Protein AF-A0A821T6P1-F1 (afdb_monomer)

InterPro domains:
  IPR029052 Metallo-dependent phosphatase-like [G3DSA:3.60.21.10] (1-74)
  IPR029052 Metallo-dependent phosphatase-like [SSF56300] (2-56)
  IPR051558 Metallophosphoesterase Purple Acid Phosphatase [PTHR10161] (1-61)

pLDDT: mean 96.09, std 3.27, range [73.56, 98.56]

Mean predicted aligned error: 2.33 Å

Solvent-accessible surface area (backbone atoms only — not comparable to full-atom values): 4318 Å² total; per-residue (Å²): 70,22,88,68,34,84,52,63,70,48,60,74,61,44,49,58,50,41,58,76,67,63,41,67,66,48,80,48,49,92,39,35,27,71,38,35,33,44,53,72,57,98,88,41,63,37,38,37,38,33,67,23,54,84,83,54,77,56,90,57,56,80,26,51,84,77,46,64,88,84,22,69,76,82

Structure (mmCIF, N/CA/C/O backbone):
data_AF-A0A821T6P1-F1
#
_entry.id   AF-A0A821T6P1-F1
#
loop_
_atom_site.group_PDB
_atom_site.id
_atom_site.type_symbol
_atom_site.label_atom_id
_atom_site.label_alt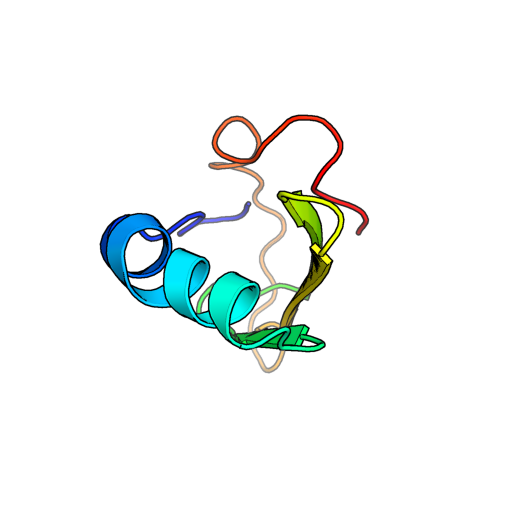_id
_atom_site.label_comp_id
_atom_site.label_asym_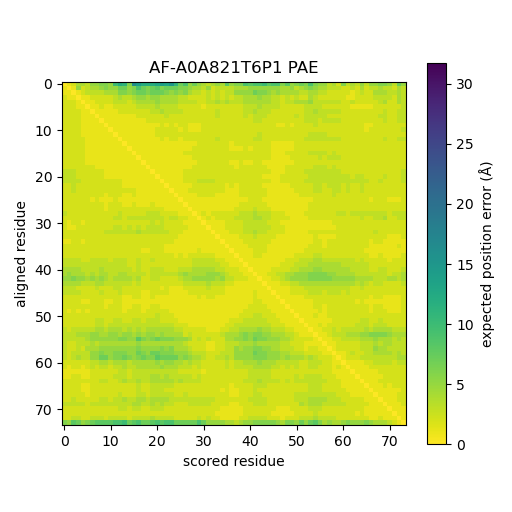id
_atom_site.label_entity_id
_atom_site.label_seq_id
_atom_site.pdbx_PDB_ins_code
_atom_site.Cartn_x
_atom_site.Cartn_y
_atom_site.Cartn_z
_atom_site.occupancy
_atom_site.B_iso_or_equiv
_atom_site.auth_seq_id
_atom_site.auth_comp_id
_atom_site.auth_asym_id
_atom_site.auth_atom_id
_atom_site.pdbx_PDB_model_num
ATOM 1 N N . VAL A 1 1 ? 4.334 4.503 -5.315 1.00 73.56 1 VAL A N 1
ATOM 2 C CA . VAL A 1 1 ? 5.806 4.478 -5.178 1.00 73.56 1 VAL A CA 1
ATOM 3 C C . VAL A 1 1 ? 6.345 3.386 -6.092 1.00 73.56 1 VAL A C 1
ATOM 5 O O . VAL A 1 1 ? 5.701 2.352 -6.162 1.00 73.56 1 VAL A O 1
ATOM 8 N N . ALA A 1 2 ? 7.455 3.636 -6.797 1.00 92.31 2 ALA A N 1
ATOM 9 C CA . ALA A 1 2 ? 7.949 2.907 -7.983 1.00 92.31 2 ALA A CA 1
ATOM 10 C C . ALA A 1 2 ? 7.144 3.122 -9.274 1.00 92.31 2 ALA A C 1
ATOM 12 O O . ALA A 1 2 ? 6.588 4.209 -9.449 1.00 92.31 2 ALA A O 1
ATOM 13 N N . GLU A 1 3 ? 7.177 2.156 -10.198 1.00 92.94 3 GLU A N 1
ATOM 14 C CA . GLU A 1 3 ? 6.695 2.288 -11.581 1.00 92.94 3 GLU A CA 1
ATOM 15 C C . GLU A 1 3 ? 5.169 2.318 -11.666 1.00 92.94 3 GLU A C 1
ATOM 17 O O . GLU A 1 3 ? 4.632 3.014 -12.518 1.00 92.94 3 GLU A O 1
ATOM 22 N N . HIS A 1 4 ? 4.464 1.594 -10.794 1.00 92.62 4 HIS A N 1
ATOM 23 C CA . HIS A 1 4 ? 3.016 1.409 -10.930 1.00 92.62 4 HIS A CA 1
ATOM 24 C C . HIS A 1 4 ? 2.215 2.245 -9.933 1.00 92.62 4 HIS A C 1
ATOM 26 O O . HIS A 1 4 ? 1.155 2.772 -10.274 1.00 92.62 4 HIS A O 1
ATOM 32 N N . GLY A 1 5 ? 2.705 2.371 -8.695 1.00 92.75 5 GLY A N 1
ATOM 33 C CA . GLY A 1 5 ? 2.061 3.199 -7.679 1.00 92.75 5 GLY A CA 1
ATOM 34 C C . GLY A 1 5 ? 0.604 2.812 -7.360 1.00 92.75 5 GLY A C 1
ATOM 35 O O . GLY A 1 5 ? 0.189 1.663 -7.545 1.00 92.75 5 GLY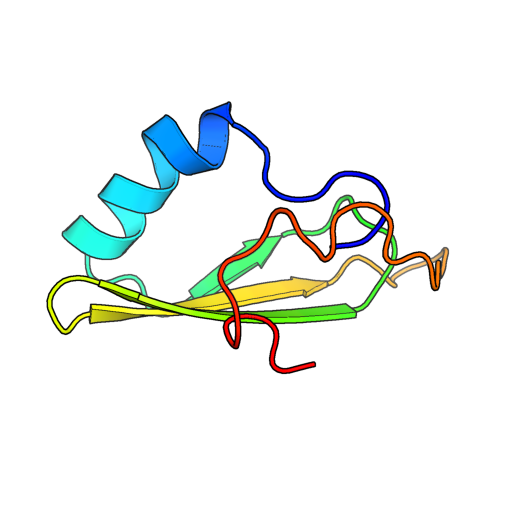 A O 1
ATOM 36 N N . PRO A 1 6 ? -0.197 3.747 -6.808 1.00 95.50 6 PRO A N 1
ATOM 37 C CA . PRO A 1 6 ? -1.571 3.462 -6.399 1.00 95.50 6 PRO A CA 1
ATOM 38 C C . PRO A 1 6 ? -2.482 3.138 -7.589 1.00 95.50 6 PRO A C 1
ATOM 40 O O . PRO A 1 6 ? -2.916 4.009 -8.342 1.00 95.50 6 PRO A O 1
ATOM 43 N N . THR A 1 7 ? -2.867 1.869 -7.728 1.00 96.62 7 THR A N 1
ATOM 44 C CA . THR A 1 7 ? -3.830 1.469 -8.761 1.00 96.62 7 THR A CA 1
ATOM 45 C C . THR A 1 7 ? -5.231 1.970 -8.407 1.00 96.62 7 THR A C 1
ATOM 47 O O . THR A 1 7 ? -5.849 1.485 -7.456 1.00 96.62 7 THR A O 1
ATOM 50 N N . LYS A 1 8 ? -5.783 2.880 -9.222 1.00 96.50 8 LYS A N 1
ATOM 51 C CA . LYS A 1 8 ? -7.093 3.521 -8.991 1.00 96.50 8 LYS A CA 1
ATOM 52 C C . LYS A 1 8 ? -8.217 2.544 -8.622 1.00 96.50 8 LYS A C 1
ATOM 54 O O . LYS A 1 8 ? -8.954 2.786 -7.675 1.00 96.50 8 LYS A O 1
ATOM 59 N N . CYS A 1 9 ? -8.328 1.416 -9.326 1.00 97.81 9 CYS A N 1
ATOM 60 C CA . CYS A 1 9 ? -9.352 0.402 -9.046 1.00 97.81 9 CYS A CA 1
ATOM 61 C C . CYS A 1 9 ? -9.270 -0.142 -7.606 1.00 97.81 9 CYS A C 1
ATOM 63 O O . CYS A 1 9 ? -10.299 -0.333 -6.959 1.00 97.81 9 CYS A O 1
ATOM 65 N N . LEU A 1 10 ? -8.059 -0.365 -7.090 1.00 98.00 10 LEU A N 1
ATOM 66 C CA . LEU A 1 10 ? -7.845 -0.884 -5.738 1.00 98.00 10 LEU A CA 1
ATOM 67 C C . LEU A 1 10 ? -8.094 0.195 -4.682 1.00 98.00 10 LEU A C 1
ATOM 69 O O . LEU A 1 10 ? -8.742 -0.082 -3.675 1.00 98.00 10 LEU A O 1
ATOM 73 N N . VAL A 1 11 ? -7.652 1.428 -4.940 1.00 97.38 11 VAL A N 1
ATOM 74 C CA . VAL A 1 11 ? -7.911 2.575 -4.055 1.00 97.38 11 VAL A CA 1
ATOM 75 C C . VAL A 1 11 ? -9.412 2.844 -3.930 1.00 97.38 11 VAL A C 1
ATOM 77 O O . VAL A 1 11 ? -9.905 3.039 -2.823 1.00 97.38 11 VAL A O 1
ATOM 80 N N . ASP A 1 12 ? -10.151 2.788 -5.038 1.00 98.12 12 ASP A N 1
ATOM 81 C CA . ASP A 1 12 ? -11.581 3.109 -5.051 1.00 98.12 12 ASP A CA 1
ATOM 82 C C . ASP A 1 12 ? -12.458 1.968 -4.513 1.00 98.12 12 ASP A C 1
ATOM 84 O O . ASP A 1 12 ? -13.531 2.223 -3.969 1.00 98.12 12 ASP A O 1
ATOM 88 N N . ARG A 1 13 ? -12.054 0.702 -4.703 1.00 98.00 13 ARG A N 1
ATOM 89 C CA . ARG A 1 13 ? -12.937 -0.456 -4.457 1.00 98.00 13 ARG A CA 1
ATOM 90 C C . ARG A 1 13 ? -12.466 -1.389 -3.353 1.00 98.00 13 ARG A C 1
ATOM 92 O O . ARG A 1 13 ? -13.308 -1.955 -2.664 1.00 98.00 13 ARG A O 1
ATOM 99 N N . LEU A 1 14 ? -11.157 -1.586 -3.201 1.00 98.19 14 LEU A N 1
ATOM 100 C CA . LEU A 1 14 ? -10.603 -2.520 -2.220 1.00 98.19 14 LEU A CA 1
ATOM 101 C C . LEU A 1 14 ? -10.272 -1.817 -0.904 1.00 98.19 14 LEU A C 1
ATOM 103 O O . LEU A 1 14 ? -10.715 -2.277 0.144 1.00 98.19 14 LEU A O 1
ATOM 107 N N . ARG A 1 15 ? -9.551 -0.689 -0.945 1.00 97.12 15 ARG A N 1
ATOM 108 C CA . ARG A 1 15 ? -9.141 0.056 0.259 1.00 97.12 15 ARG A CA 1
ATOM 109 C C . ARG A 1 15 ? -10.311 0.374 1.207 1.00 97.12 15 ARG A C 1
ATOM 111 O O . ARG A 1 15 ? -10.151 0.124 2.399 1.00 97.12 15 ARG A O 1
ATOM 118 N N . PRO A 1 16 ? -11.505 0.803 0.740 1.00 97.19 16 PRO A N 1
ATOM 119 C CA . PRO A 1 16 ? -12.646 1.009 1.633 1.00 97.19 16 PRO A CA 1
ATOM 120 C C . PRO A 1 16 ? -13.052 -0.257 2.398 1.00 97.19 16 PRO A C 1
ATOM 122 O O . PRO A 1 16 ? -13.372 -0.182 3.581 1.00 97.19 16 PRO A O 1
ATOM 125 N N . LEU A 1 17 ? -12.987 -1.426 1.752 1.00 97.94 17 LEU A N 1
ATOM 126 C CA . LEU A 1 17 ? -13.311 -2.708 2.381 1.00 97.94 17 LEU A CA 1
ATOM 127 C C . LEU A 1 17 ? -12.253 -3.107 3.413 1.00 97.94 17 LEU A C 1
ATOM 129 O O . LEU A 1 17 ? -12.605 -3.611 4.476 1.00 97.94 17 LEU A O 1
ATOM 133 N N . LEU A 1 18 ? -10.969 -2.860 3.132 1.00 98.06 18 LEU A N 1
ATOM 134 C CA . LEU A 1 18 ? -9.884 -3.157 4.071 1.00 98.06 18 LEU A CA 1
ATOM 135 C C . LEU A 1 18 ? -10.075 -2.408 5.397 1.00 98.06 18 LEU A C 1
ATOM 137 O O . LEU A 1 18 ? -10.036 -3.029 6.460 1.00 98.06 18 LEU A O 1
ATOM 141 N N . HIS A 1 19 ? -10.387 -1.109 5.328 1.00 97.81 19 HIS A N 1
ATOM 142 C CA . HIS A 1 19 ? -10.710 -0.322 6.519 1.00 97.81 19 HIS A CA 1
ATOM 143 C C . HIS A 1 19 ? -12.029 -0.771 7.159 1.00 97.81 19 HIS A C 1
ATOM 145 O O . HIS A 1 19 ? -12.062 -1.006 8.365 1.00 97.81 19 HIS A O 1
ATOM 151 N N . GLN A 1 20 ? -13.100 -0.968 6.377 1.00 96.88 20 GLN A N 1
ATOM 152 C CA . GLN A 1 20 ? -14.405 -1.413 6.892 1.00 96.88 20 GLN A CA 1
ATOM 153 C C . GLN A 1 20 ? -14.291 -2.693 7.731 1.00 96.88 20 GLN A C 1
ATOM 155 O O . GLN A 1 20 ? -14.940 -2.814 8.772 1.00 96.88 20 GLN A O 1
ATOM 160 N N . TYR A 1 21 ? -13.465 -3.639 7.288 1.00 97.50 21 TYR A N 1
ATOM 161 C CA . TYR A 1 21 ? -13.272 -4.923 7.956 1.00 97.50 21 TYR A CA 1
ATOM 162 C C . TYR A 1 21 ? -12.056 -4.966 8.884 1.00 97.50 21 TYR A C 1
ATOM 164 O O . TYR A 1 21 ? -11.755 -6.032 9.417 1.00 97.50 21 TYR A O 1
ATOM 172 N N . ARG A 1 22 ? -11.403 -3.822 9.137 1.00 97.62 22 ARG A N 1
ATOM 173 C CA . ARG A 1 22 ? -10.277 -3.699 10.078 1.00 97.62 22 ARG A CA 1
ATOM 174 C C . ARG A 1 22 ? -9.170 -4.713 9.781 1.00 97.62 22 ARG A C 1
ATOM 176 O O . ARG A 1 22 ? -8.674 -5.388 10.685 1.00 97.62 22 ARG A O 1
ATOM 183 N N . VAL A 1 23 ? -8.843 -4.867 8.500 1.00 97.88 23 VAL A N 1
ATOM 184 C CA . VAL A 1 23 ? -7.740 -5.727 8.068 1.00 97.88 23 VAL A CA 1
ATOM 185 C C . VAL A 1 23 ? -6.446 -5.241 8.729 1.00 97.88 23 VAL A C 1
ATOM 187 O O . VAL A 1 23 ? -6.290 -4.062 9.008 1.00 97.88 23 VAL A O 1
ATOM 190 N N . THR A 1 24 ? -5.525 -6.14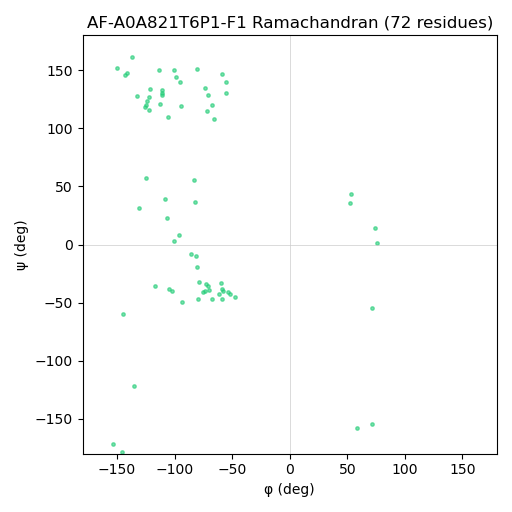7 9.049 1.00 97.81 24 THR A N 1
ATOM 191 C CA . THR A 1 24 ? -4.242 -5.746 9.649 1.00 97.81 24 THR A CA 1
ATOM 192 C C . THR A 1 24 ? -3.274 -5.244 8.588 1.00 97.81 24 THR A C 1
ATOM 194 O O . THR A 1 24 ? -2.654 -4.202 8.757 1.00 97.81 24 THR A O 1
ATOM 197 N N . ALA A 1 25 ? -3.156 -5.983 7.484 1.0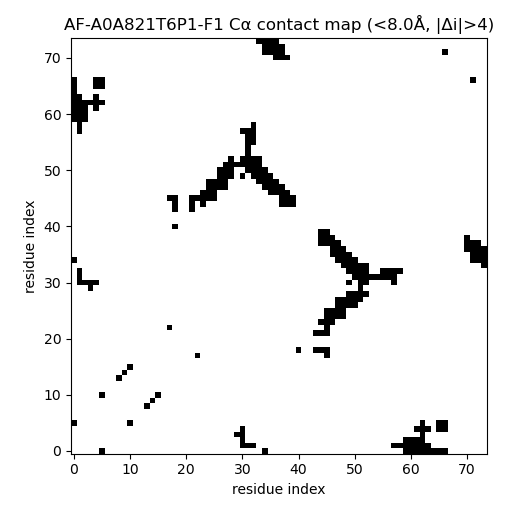0 98.19 25 ALA A N 1
ATOM 198 C CA . ALA A 1 25 ? -2.244 -5.638 6.410 1.00 98.19 25 ALA A CA 1
ATOM 199 C C . ALA A 1 25 ? -2.751 -6.106 5.042 1.00 98.19 25 ALA A C 1
ATOM 201 O O . ALA A 1 25 ? -3.435 -7.127 4.931 1.00 98.19 25 ALA A O 1
ATOM 202 N N . TYR A 1 26 ? -2.349 -5.388 3.999 1.00 98.44 26 TYR A N 1
ATOM 203 C CA . TYR A 1 26 ? -2.467 -5.792 2.603 1.00 98.44 26 TYR A CA 1
ATOM 204 C C . TYR A 1 26 ? -1.075 -6.071 2.029 1.00 98.44 26 TYR A C 1
ATOM 206 O O . TYR A 1 26 ? -0.175 -5.243 2.145 1.00 98.44 26 TYR A O 1
ATOM 214 N N . LEU A 1 27 ? -0.894 -7.242 1.415 1.00 98.50 27 LEU A N 1
ATOM 215 C CA . LEU A 1 27 ? 0.365 -7.634 0.784 1.00 98.50 27 LEU A CA 1
ATOM 216 C C . LEU A 1 27 ? 0.184 -7.672 -0.732 1.00 98.50 27 LEU A C 1
ATOM 218 O O . LEU A 1 27 ? -0.771 -8.272 -1.230 1.00 98.50 27 LEU A O 1
ATOM 222 N N . CYS A 1 28 ? 1.122 -7.081 -1.466 1.00 97.81 28 CYS A N 1
ATOM 223 C CA . CYS A 1 28 ? 1.163 -7.158 -2.922 1.00 97.81 28 CYS A CA 1
ATOM 224 C C . CYS A 1 28 ? 2.601 -7.174 -3.459 1.00 97.81 28 CYS A C 1
ATOM 226 O O . CYS A 1 28 ? 3.567 -7.172 -2.704 1.00 97.81 28 CYS A O 1
ATOM 228 N N . GLY A 1 29 ? 2.733 -7.221 -4.783 1.00 96.12 29 GLY A N 1
ATOM 229 C CA . GLY A 1 29 ? 4.000 -7.085 -5.500 1.00 96.12 29 GLY A CA 1
ATOM 230 C C . GLY A 1 29 ? 3.799 -6.146 -6.682 1.00 96.12 29 GLY A C 1
ATOM 231 O O . GLY A 1 29 ? 3.308 -5.037 -6.490 1.00 96.12 29 GLY A O 1
ATOM 232 N N . HIS A 1 30 ? 4.077 -6.638 -7.890 1.00 96.69 30 HIS A N 1
ATOM 233 C CA . HIS A 1 30 ? 4.013 -5.912 -9.166 1.00 96.69 30 HIS A CA 1
ATOM 234 C C . HIS A 1 30 ? 5.116 -4.867 -9.346 1.00 96.69 30 HIS A C 1
ATOM 236 O O . HIS A 1 30 ? 5.866 -4.974 -10.310 1.00 96.69 30 HIS A O 1
ATOM 242 N N . ASP A 1 31 ? 5.268 -3.933 -8.409 1.00 96.50 31 ASP A N 1
ATOM 243 C CA . ASP A 1 31 ? 6.470 -3.104 -8.339 1.00 96.50 31 ASP A CA 1
ATOM 244 C C . ASP A 1 31 ? 7.652 -3.954 -7.865 1.00 96.50 31 ASP A C 1
ATOM 246 O O . ASP A 1 31 ? 7.562 -4.659 -6.858 1.00 96.50 31 ASP A O 1
ATOM 250 N N . HIS A 1 32 ? 8.766 -3.911 -8.596 1.00 97.38 32 HIS A N 1
ATOM 251 C CA . HIS A 1 32 ? 9.934 -4.757 -8.350 1.00 97.38 32 HIS A CA 1
ATOM 252 C C . HIS A 1 32 ? 10.845 -4.187 -7.257 1.00 97.38 32 HIS A C 1
ATOM 254 O O . HIS A 1 32 ? 12.032 -3.951 -7.469 1.00 97.38 32 HIS A O 1
ATOM 260 N N . ASN A 1 33 ? 10.296 -3.930 -6.073 1.00 96.12 33 ASN A N 1
ATOM 261 C CA . ASN A 1 33 ? 11.052 -3.504 -4.899 1.00 96.12 33 ASN A CA 1
ATOM 262 C C . ASN A 1 33 ? 10.346 -3.891 -3.592 1.00 96.12 33 ASN A C 1
ATOM 264 O O . ASN A 1 33 ? 9.402 -4.688 -3.585 1.00 96.12 33 ASN A O 1
ATOM 268 N N . LEU A 1 34 ? 10.877 -3.392 -2.475 1.00 97.69 34 LEU A N 1
ATOM 269 C CA . LEU A 1 34 ? 10.290 -3.538 -1.150 1.00 97.69 34 LEU A CA 1
ATOM 270 C C . LEU A 1 34 ? 9.801 -2.176 -0.682 1.00 97.69 34 LEU A C 1
ATOM 272 O O . LEU A 1 34 ? 10.553 -1.208 -0.759 1.00 97.69 34 LEU A O 1
ATOM 276 N N . GLN A 1 35 ? 8.561 -2.119 -0.208 1.00 97.75 35 GLN A N 1
ATOM 277 C CA . GLN A 1 35 ? 7.971 -0.895 0.327 1.00 97.75 35 GLN A CA 1
ATOM 278 C C . GLN A 1 35 ? 7.112 -1.227 1.539 1.00 97.75 35 GLN A C 1
ATOM 280 O O . GLN A 1 35 ? 6.440 -2.266 1.577 1.00 97.75 35 GLN A O 1
ATOM 285 N N . HIS A 1 36 ? 7.072 -0.303 2.488 1.00 98.31 36 HIS A N 1
ATOM 286 C CA . HIS A 1 36 ? 6.081 -0.294 3.557 1.00 98.31 36 HIS A CA 1
ATOM 287 C C . HIS A 1 36 ? 5.379 1.053 3.564 1.00 98.31 36 HIS A C 1
ATOM 289 O O . HIS A 1 36 ? 6.000 2.091 3.785 1.00 98.31 36 HIS A O 1
ATOM 295 N N . LEU A 1 37 ? 4.070 1.026 3.343 1.00 98.19 37 LEU A N 1
ATOM 296 C CA . LEU A 1 37 ? 3.207 2.181 3.521 1.00 98.19 37 LEU A CA 1
ATOM 297 C C . LEU A 1 37 ? 2.251 1.912 4.673 1.00 98.19 37 LEU A C 1
ATOM 299 O O . LEU A 1 37 ? 1.851 0.773 4.902 1.00 98.19 37 LEU A O 1
ATOM 303 N N . ALA A 1 38 ? 1.847 2.969 5.362 1.00 97.88 38 ALA A N 1
ATOM 304 C CA . ALA A 1 38 ? 0.785 2.885 6.346 1.00 97.88 38 ALA A CA 1
ATOM 305 C C . ALA A 1 38 ? -0.082 4.139 6.323 1.00 97.88 38 ALA A C 1
ATOM 307 O O . ALA A 1 38 ? 0.414 5.251 6.105 1.00 97.88 38 ALA A O 1
ATOM 308 N N . ASP A 1 39 ? -1.370 3.953 6.582 1.00 96.69 39 ASP A N 1
ATOM 309 C CA . ASP A 1 39 ? -2.313 5.037 6.806 1.00 96.69 39 ASP A CA 1
ATOM 310 C C . ASP A 1 39 ? -3.261 4.743 7.974 1.00 96.69 39 ASP A C 1
ATOM 312 O O . ASP A 1 39 ? -3.423 3.609 8.426 1.00 96.69 39 ASP A O 1
ATOM 316 N N . ASP A 1 40 ? -3.861 5.817 8.481 1.00 96.25 40 ASP A N 1
ATOM 317 C CA . ASP A 1 40 ? -4.871 5.778 9.529 1.00 96.25 40 ASP A CA 1
ATOM 318 C C . ASP A 1 40 ? -6.135 6.449 8.990 1.00 96.25 40 ASP A C 1
ATOM 320 O O . ASP A 1 40 ? -6.143 7.645 8.683 1.00 96.25 40 ASP A O 1
ATOM 324 N N . VAL A 1 41 ? -7.217 5.681 8.868 1.00 94.19 41 VAL A N 1
ATOM 325 C CA . VAL A 1 41 ? -8.527 6.181 8.421 1.00 94.19 41 VAL A CA 1
ATOM 326 C C . VAL A 1 41 ? -9.556 5.834 9.480 1.00 94.19 41 VAL A C 1
ATOM 328 O O . VAL A 1 41 ? -9.684 4.674 9.859 1.00 94.19 41 VAL A O 1
ATOM 331 N N . ASP A 1 42 ? -10.263 6.840 9.995 1.00 93.50 42 ASP A N 1
ATOM 332 C CA . ASP A 1 42 ? -11.288 6.683 11.038 1.00 93.50 42 ASP A CA 1
ATOM 333 C C . ASP A 1 42 ? -10.801 5.901 12.279 1.00 93.50 42 ASP A C 1
ATOM 335 O O . ASP A 1 42 ? -11.533 5.125 12.895 1.00 93.50 42 ASP A O 1
ATOM 339 N N . GLY A 1 43 ? -9.528 6.095 12.650 1.00 93.81 43 GLY A N 1
ATOM 340 C CA . GLY A 1 43 ? -8.883 5.404 13.774 1.00 93.81 43 GLY A CA 1
ATOM 341 C C . GLY A 1 43 ? -8.540 3.934 13.502 1.00 93.81 43 GLY A C 1
ATOM 342 O O . GLY A 1 43 ? -8.267 3.182 14.439 1.00 93.81 43 GLY A O 1
ATOM 343 N N . ILE A 1 44 ? -8.582 3.508 12.238 1.00 94.44 44 ILE A N 1
ATOM 344 C CA . ILE A 1 44 ? -8.209 2.170 11.783 1.00 94.44 44 ILE A CA 1
ATOM 345 C C . ILE A 1 44 ? 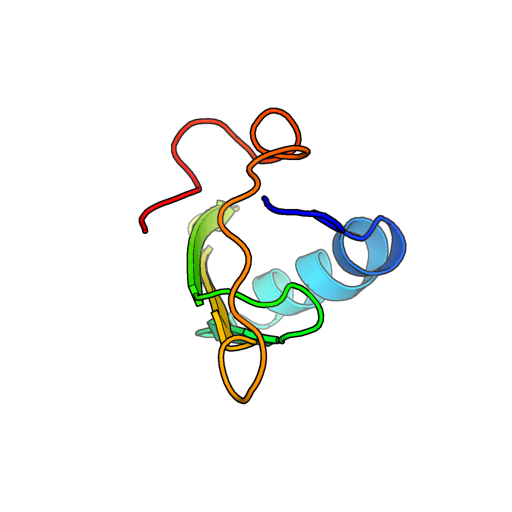-6.862 2.271 11.078 1.00 94.44 44 ILE A C 1
ATOM 347 O O . ILE A 1 44 ? -6.774 2.825 9.981 1.00 94.44 44 ILE A O 1
ATOM 351 N N . HIS A 1 45 ? -5.844 1.714 11.728 1.00 96.56 45 HIS A N 1
ATOM 352 C CA . HIS A 1 45 ? -4.507 1.566 11.172 1.00 96.56 45 HIS A CA 1
ATOM 353 C C . HIS A 1 45 ? -4.485 0.464 10.113 1.00 96.56 45 HIS A C 1
ATOM 355 O O . HIS A 1 45 ? -5.034 -0.615 10.349 1.00 96.56 45 HIS A O 1
ATOM 361 N N . MET A 1 46 ? -3.841 0.728 8.981 1.00 97.75 46 MET A N 1
ATOM 362 C CA . MET A 1 46 ? -3.635 -0.237 7.904 1.00 97.75 46 MET A CA 1
ATOM 363 C C . MET A 1 46 ? -2.183 -0.218 7.439 1.00 97.75 46 MET A C 1
ATOM 365 O O . MET A 1 46 ? -1.670 0.826 7.031 1.00 97.75 46 MET A O 1
ATOM 369 N N . ASP A 1 47 ? -1.565 -1.397 7.410 1.00 98.50 47 ASP A N 1
ATOM 370 C CA . ASP A 1 47 ? -0.262 -1.606 6.788 1.00 98.50 47 ASP A CA 1
ATOM 371 C C . ASP A 1 47 ? -0.401 -2.110 5.344 1.00 98.50 47 ASP A C 1
ATOM 373 O O . ASP A 1 47 ? -1.214 -2.985 5.032 1.00 98.50 47 ASP A O 1
ATOM 377 N N . TYR A 1 48 ? 0.446 -1.608 4.453 1.00 98.44 48 TYR A N 1
ATOM 378 C CA . TYR A 1 48 ? 0.571 -2.072 3.076 1.00 98.44 48 TYR A CA 1
ATOM 379 C C . TYR A 1 48 ? 2.026 -2.455 2.824 1.00 98.44 48 TYR A C 1
ATOM 381 O O . TYR A 1 48 ? 2.924 -1.619 2.934 1.00 98.44 48 TYR A O 1
ATOM 389 N N . PHE A 1 49 ? 2.258 -3.715 2.464 1.00 98.56 49 PHE A N 1
ATOM 390 C CA . PHE A 1 49 ? 3.587 -4.226 2.146 1.00 98.56 49 PHE A CA 1
ATOM 391 C C . PHE A 1 49 ? 3.672 -4.586 0.668 1.00 98.56 49 PHE A C 1
ATOM 393 O O . PHE A 1 49 ? 2.944 -5.459 0.186 1.00 98.56 49 PHE A O 1
ATOM 400 N N . VAL A 1 50 ? 4.601 -3.942 -0.035 1.00 98.06 50 VAL A N 1
ATOM 401 C CA . VAL A 1 50 ? 5.003 -4.343 -1.384 1.00 98.06 50 VAL A CA 1
ATOM 402 C C . VAL A 1 50 ? 6.220 -5.250 -1.247 1.00 98.06 50 VAL A C 1
ATOM 404 O O . VAL A 1 50 ? 7.242 -4.841 -0.701 1.00 98.06 50 VAL A O 1
ATOM 407 N N . VAL A 1 51 ? 6.099 -6.493 -1.709 1.00 97.75 51 VAL A N 1
ATOM 408 C CA . VAL A 1 51 ? 7.123 -7.543 -1.599 1.00 97.75 51 VAL A CA 1
ATOM 409 C C . VAL A 1 51 ? 7.447 -8.090 -2.993 1.00 97.75 51 VAL A C 1
ATOM 411 O O . VAL A 1 51 ? 7.273 -9.274 -3.275 1.00 97.75 51 VAL A O 1
ATOM 414 N N . GLY A 1 52 ? 7.861 -7.208 -3.907 1.00 97.12 52 GLY A N 1
ATOM 415 C CA . GLY A 1 52 ? 8.087 -7.545 -5.319 1.00 97.12 52 GLY A CA 1
ATOM 416 C C . GLY A 1 52 ? 9.548 -7.762 -5.723 1.00 97.12 52 GLY A C 1
ATOM 417 O O . GLY A 1 52 ? 9.818 -8.037 -6.887 1.00 97.12 52 GLY A O 1
ATOM 418 N N . ALA A 1 53 ? 10.494 -7.690 -4.786 1.00 96.44 53 ALA A N 1
ATOM 419 C CA . ALA A 1 53 ? 11.935 -7.823 -5.037 1.00 96.44 53 ALA A CA 1
ATOM 420 C C . ALA A 1 53 ? 12.439 -9.285 -5.125 1.00 96.44 53 ALA A C 1
ATOM 422 O O . ALA A 1 53 ? 13.508 -9.609 -4.611 1.00 96.44 53 ALA A O 1
ATOM 423 N N . GLY A 1 54 ? 11.651 -10.195 -5.705 1.00 96.25 54 GLY A N 1
ATOM 424 C CA . GLY A 1 54 ? 11.970 -11.631 -5.733 1.00 96.25 54 GLY A CA 1
ATOM 425 C C . GLY A 1 54 ? 12.969 -12.066 -6.814 1.00 96.25 54 GLY A C 1
ATOM 426 O O . GLY A 1 54 ? 13.549 -13.141 -6.693 1.00 96.25 54 GLY A O 1
ATOM 427 N N . ASP A 1 55 ? 13.160 -11.252 -7.857 1.00 96.06 55 ASP A N 1
ATOM 428 C CA . ASP A 1 55 ? 14.039 -11.542 -9.004 1.00 96.06 55 ASP A CA 1
ATOM 429 C C . ASP A 1 55 ? 14.715 -10.256 -9.511 1.00 96.06 55 ASP A C 1
ATOM 431 O O . ASP A 1 55 ? 15.933 -10.101 -9.434 1.00 96.06 55 ASP A O 1
ATOM 435 N N . ILE A 1 56 ? 13.909 -9.279 -9.937 1.00 94.88 56 ILE A N 1
ATOM 436 C CA . ILE A 1 56 ? 14.368 -7.956 -10.378 1.00 94.88 56 ILE A CA 1
ATOM 437 C C . ILE A 1 56 ? 14.207 -6.951 -9.231 1.00 94.88 56 ILE A C 1
ATOM 439 O O . ILE A 1 56 ? 13.241 -7.020 -8.472 1.00 94.88 56 ILE A O 1
ATOM 443 N N . VAL A 1 57 ? 15.149 -6.007 -9.120 1.00 95.94 57 VAL A N 1
ATOM 444 C CA . VAL A 1 57 ? 15.093 -4.887 -8.168 1.00 95.94 57 VAL A CA 1
ATOM 445 C C . VAL A 1 57 ? 15.165 -3.557 -8.919 1.00 95.94 57 VAL A C 1
ATOM 447 O O . VAL A 1 57 ? 16.090 -3.331 -9.699 1.00 95.94 57 VAL A O 1
ATOM 450 N N . GLN A 1 58 ? 14.201 -2.673 -8.668 1.00 94.19 58 GLN A N 1
ATOM 451 C CA . GLN A 1 58 ? 14.102 -1.328 -9.234 1.00 94.19 58 GLN A CA 1
ATOM 452 C C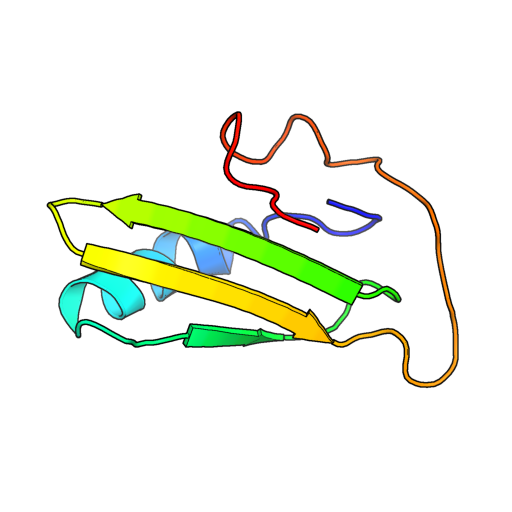 . GLN A 1 58 ? 14.077 -0.268 -8.121 1.00 94.1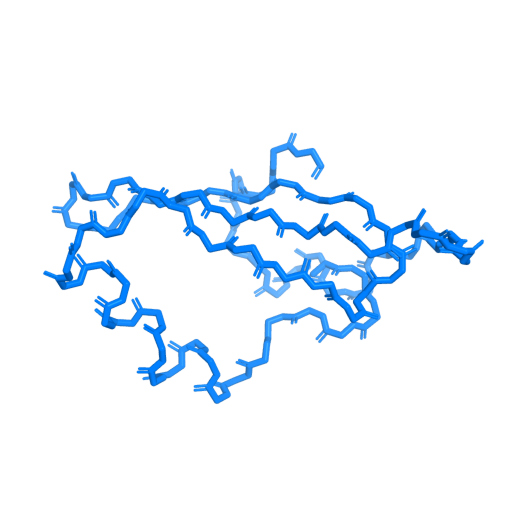9 58 GLN A C 1
ATOM 454 O O . GLN A 1 58 ? 13.338 -0.379 -7.148 1.00 94.19 58 GLN A O 1
ATOM 459 N N . ASN A 1 59 ? 14.866 0.797 -8.289 1.00 93.00 59 ASN A N 1
ATOM 460 C CA . ASN A 1 59 ? 15.000 1.889 -7.310 1.00 93.00 59 ASN A CA 1
ATOM 461 C C . ASN A 1 59 ? 14.289 3.177 -7.758 1.00 93.00 59 ASN A C 1
ATOM 463 O O . ASN A 1 59 ? 14.686 4.275 -7.373 1.00 93.00 59 ASN A O 1
ATOM 467 N N . ASN A 1 60 ? 13.298 3.073 -8.641 1.00 93.31 60 ASN A N 1
ATOM 468 C CA . ASN A 1 60 ? 12.544 4.224 -9.119 1.00 93.31 60 ASN A CA 1
ATOM 469 C C . ASN A 1 60 ? 11.471 4.643 -8.109 1.00 93.31 60 ASN A C 1
ATOM 471 O O . ASN A 1 60 ? 10.971 3.847 -7.316 1.00 93.31 60 ASN A O 1
ATOM 475 N N . HIS A 1 61 ? 11.150 5.931 -8.116 1.00 94.06 61 HIS A N 1
ATOM 476 C CA . HIS A 1 61 ? 10.244 6.577 -7.165 1.00 94.06 61 HIS A CA 1
ATOM 477 C C . HIS A 1 61 ? 9.207 7.424 -7.925 1.00 94.06 61 HIS A C 1
ATOM 479 O O . HIS A 1 61 ? 8.745 8.445 -7.428 1.00 94.06 61 HIS A O 1
ATOM 485 N N . ASP A 1 62 ? 8.848 6.993 -9.136 1.00 96.69 62 ASP A N 1
ATOM 486 C CA . ASP A 1 62 ? 8.107 7.801 -10.116 1.00 96.69 62 ASP A CA 1
ATOM 487 C C . ASP A 1 62 ? 6.740 8.262 -9.587 1.00 96.69 62 ASP A C 1
ATOM 489 O O . ASP A 1 62 ? 6.316 9.378 -9.862 1.00 96.69 62 ASP A O 1
ATOM 493 N N . HIS A 1 63 ? 6.108 7.437 -8.748 1.00 97.12 63 HIS A N 1
ATOM 494 C CA . HIS A 1 63 ? 4.822 7.712 -8.099 1.00 97.12 63 HIS A CA 1
ATOM 495 C C . HIS A 1 63 ? 4.984 7.994 -6.593 1.00 97.12 63 HIS A C 1
ATOM 497 O O . HIS A 1 63 ? 4.234 7.457 -5.766 1.00 97.12 63 HIS A O 1
ATOM 503 N N . ALA A 1 64 ? 6.040 8.713 -6.196 1.00 95.00 64 ALA A N 1
ATOM 504 C CA . ALA A 1 64 ? 6.256 9.115 -4.801 1.00 95.00 64 ALA A CA 1
ATOM 505 C C . ALA A 1 64 ? 5.270 10.200 -4.348 1.00 95.00 64 ALA A C 1
ATOM 507 O O . ALA A 1 64 ? 4.798 10.149 -3.215 1.00 95.00 64 ALA A O 1
ATOM 508 N N . ASP A 1 65 ? 4.911 11.122 -5.240 1.00 96.69 65 ASP A N 1
ATOM 509 C CA . ASP A 1 65 ? 3.982 12.217 -4.932 1.00 96.69 65 ASP A CA 1
ATOM 510 C C . ASP A 1 65 ? 2.501 11.790 -5.000 1.00 96.69 65 ASP A C 1
ATOM 512 O O . ASP A 1 65 ? 1.620 12.521 -4.551 1.00 96.69 65 ASP A O 1
ATOM 516 N N . ASP A 1 66 ? 2.218 10.586 -5.509 1.00 97.06 66 ASP A N 1
ATOM 517 C CA . ASP A 1 66 ? 0.857 10.042 -5.624 1.00 97.06 66 ASP A CA 1
ATOM 518 C C . ASP A 1 66 ? 0.365 9.337 -4.354 1.00 97.06 66 ASP A C 1
ATOM 520 O O . ASP A 1 66 ? -0.800 8.938 -4.266 1.00 97.06 66 ASP A O 1
ATOM 524 N N . VAL A 1 67 ? 1.242 9.146 -3.366 1.00 96.62 67 VAL A N 1
ATOM 525 C CA . VAL A 1 67 ? 0.869 8.596 -2.059 1.00 96.62 67 VAL A CA 1
ATOM 526 C C . VAL A 1 67 ? 0.735 9.713 -1.024 1.00 96.62 67 VAL A C 1
ATOM 528 O O . VAL A 1 67 ? 1.431 10.725 -1.116 1.00 96.62 67 VAL A O 1
ATOM 531 N N . PRO A 1 68 ? -0.135 9.568 -0.006 1.00 95.88 68 PRO A N 1
ATOM 532 C CA . PRO A 1 68 ? -0.273 10.585 1.030 1.00 95.88 68 PRO A CA 1
ATOM 533 C C . PRO A 1 68 ? 1.064 10.895 1.710 1.00 95.88 68 PRO A C 1
ATOM 535 O O . PRO A 1 68 ? 1.840 9.986 2.025 1.00 95.88 68 PRO A O 1
ATOM 538 N N . ALA A 1 69 ? 1.320 12.172 1.987 1.00 95.44 69 ALA A N 1
ATOM 539 C CA . ALA A 1 69 ? 2.538 12.594 2.668 1.00 95.44 69 ALA A CA 1
ATOM 540 C C . ALA A 1 69 ? 2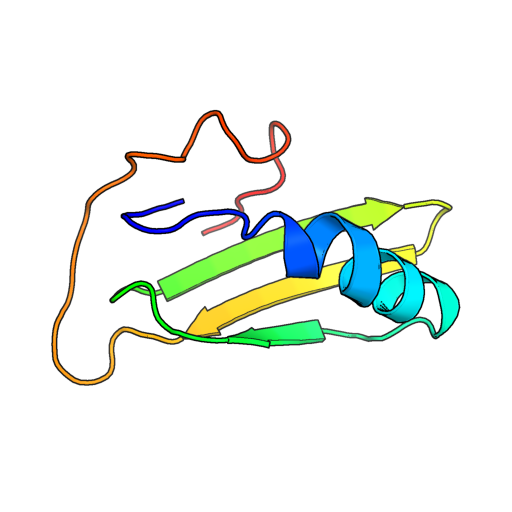.709 11.854 4.007 1.00 95.44 69 ALA A C 1
ATOM 542 O O . ALA A 1 69 ? 1.784 11.773 4.814 1.00 95.44 69 ALA A O 1
ATOM 543 N N . GLY A 1 70 ? 3.902 11.299 4.235 1.00 95.25 70 GLY A N 1
ATOM 544 C CA . GLY A 1 70 ? 4.222 10.538 5.444 1.00 95.25 70 GLY A CA 1
ATOM 545 C C . GLY A 1 70 ? 3.645 9.118 5.500 1.00 95.25 70 GLY A C 1
ATOM 546 O O . GLY A 1 70 ? 3.866 8.440 6.504 1.00 95.25 70 GLY A O 1
ATOM 547 N N . SER A 1 71 ? 2.935 8.650 4.464 1.00 96.94 71 SER A N 1
ATOM 548 C CA . SER A 1 71 ? 2.442 7.264 4.402 1.00 96.94 71 SER A CA 1
ATOM 549 C C . SER A 1 71 ? 3.555 6.254 4.119 1.00 96.94 71 SER A C 1
ATOM 551 O O . SER A 1 71 ? 3.577 5.203 4.751 1.00 96.94 71 SER A O 1
ATOM 553 N N . LEU A 1 72 ? 4.505 6.583 3.236 1.00 96.88 72 LEU A N 1
ATOM 554 C CA . LEU A 1 72 ? 5.688 5.763 2.966 1.00 96.88 72 LEU A CA 1
ATOM 555 C C . LEU A 1 72 ? 6.611 5.744 4.195 1.00 96.88 72 LEU A C 1
ATOM 557 O O . LEU A 1 72 ? 7.063 6.796 4.652 1.00 96.88 72 LEU A O 1
ATOM 561 N N . LYS A 1 73 ? 6.863 4.551 4.736 1.00 96.50 73 LYS A N 1
ATOM 562 C CA . LYS A 1 73 ? 7.703 4.309 5.919 1.00 96.50 73 LYS A CA 1
ATOM 563 C C . LYS A 1 73 ? 9.080 3.776 5.538 1.00 96.50 73 LYS A C 1
ATOM 565 O O . LYS A 1 73 ? 10.067 4.201 6.138 1.00 96.50 73 LYS A O 1
ATOM 570 N N . TYR A 1 74 ? 9.116 2.883 4.548 1.00 87.50 74 TYR A N 1
ATOM 571 C CA . TYR A 1 74 ? 10.317 2.259 3.993 1.00 87.50 74 TYR A CA 1
ATOM 572 C C . TYR A 1 74 ? 10.176 2.093 2.487 1.00 87.50 74 TYR A C 1
ATOM 574 O O . TYR A 1 74 ? 9.056 1.731 2.054 1.00 87.50 74 TYR A O 1
#

Organism: NCBI:txid392032

Radius of gyration: 12.15 Å; Cα contacts (8 Å, |Δi|>4): 137; chains: 1; bounding box: 30×24×25 Å

Foldseek 3Di:
DADCPDDPCCVPPVVVVCQVVLPAEAEEEPHQAWWWFWDADPNRIYIYIYDNVPPDHDPDCPCVVVDPPPRTDD

Nearest PDB structures (foldseek):
  7ki0-assembly1_A  TM=4.345E-01  e=1.229E-01  Homo sapiens
  7jjo-assembly1_A  TM=3.780E-01  e=7.673E-02  Bos taurus
  6p9y-assembly1_A  TM=4.048E-01  e=1.970E-01  Homo sapiens
  6uva-assembly1_A  TM=3.833E-01  e=1.842E-01  Homo sapiens
  6wi9-assembly1_A  TM=3.952E-01  e=3.612E-01  Homo sapiens

Secondary structure (DSSP, 8-state):
-TTT-S-HHHHHHTHHHHHHTT-SEEEE-SSSSEEEEEEEETTEEEEEEEE--SS------TTSTTSPTTTB--

Sequence (74 aa):
VAEHGPTKCLVDRLRPLLHQYRVTAYLCGHDHNLQHLADDVDGIHMDYFVVGAGDIVQNNHDHADDVPAGSLKY